Protein AF-A0A935M7B9-F1 (afdb_monomer_lite)

Organism: NCBI:txid2953743

Foldseek 3Di:
DAAPDDAQKKWKFAADPADDAQWFFWFAWFCVPPDPRIDTWGFHDDGQPRATWTDHNPDPDIDPDGGHNVRTLGTTDDIDDDRPPDDPPDFPWDDDPPGSMTITRDHPRDDPPDDDDDDPDGDDDPPDPDDDD

Structure (mmCIF, N/CA/C/O backbone):
data_AF-A0A935M7B9-F1
#
_entry.id   AF-A0A935M7B9-F1
#
loop_
_atom_site.group_PDB
_atom_site.id
_atom_site.type_symbol
_atom_site.label_atom_id
_atom_site.label_alt_id
_atom_site.label_comp_id
_atom_site.label_asym_id
_atom_site.label_entity_id
_atom_site.label_seq_id
_atom_site.pdbx_PDB_ins_code
_atom_site.Cartn_x
_atom_site.Cartn_y
_atom_site.Cartn_z
_atom_site.occupancy
_atom_site.B_iso_or_equiv
_atom_site.auth_seq_id
_atom_site.auth_comp_id
_atom_site.auth_asym_id
_atom_site.auth_atom_id
_atom_site.pdbx_PDB_model_num
ATOM 1 N N . MET A 1 1 ? 5.849 -11.738 0.328 1.00 78.56 1 MET A N 1
ATOM 2 C CA . MET A 1 1 ? 4.707 -12.257 -0.466 1.00 78.56 1 MET A CA 1
ATOM 3 C C . MET A 1 1 ? 5.243 -12.621 -1.848 1.00 78.56 1 MET A C 1
ATOM 5 O O . MET A 1 1 ? 6.441 -12.473 -2.050 1.00 78.56 1 MET A O 1
ATOM 9 N N . GLU A 1 2 ? 4.429 -13.137 -2.771 1.00 82.75 2 GLU A N 1
ATOM 10 C CA . GLU A 1 2 ? 4.875 -13.234 -4.170 1.00 82.75 2 GLU A CA 1
ATOM 11 C C . GLU A 1 2 ? 4.670 -11.867 -4.851 1.00 82.75 2 GLU A C 1
ATOM 13 O O . GLU A 1 2 ? 3.570 -11.314 -4.731 1.00 82.75 2 GLU A O 1
ATOM 18 N N . PRO A 1 3 ? 5.685 -11.278 -5.511 1.00 86.44 3 PRO A N 1
ATOM 19 C CA . PRO A 1 3 ? 5.55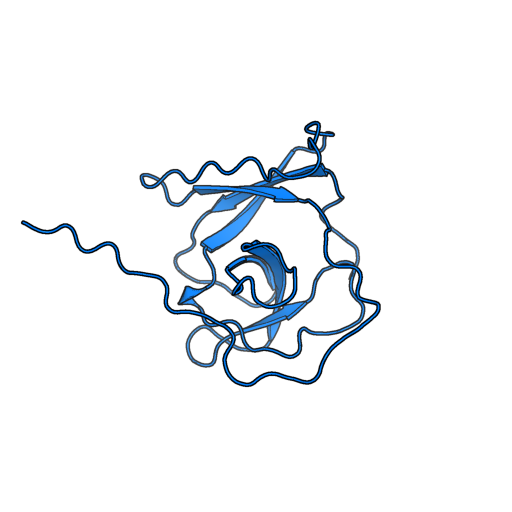3 -9.972 -6.155 1.00 86.44 3 PRO A CA 1
ATOM 20 C C . PRO A 1 3 ? 4.539 -9.967 -7.303 1.00 86.44 3 PRO A C 1
ATOM 22 O O . PRO A 1 3 ? 4.689 -10.693 -8.281 1.00 86.44 3 PRO A O 1
ATOM 25 N N . LEU A 1 4 ? 3.538 -9.081 -7.231 1.00 87.81 4 LEU A N 1
ATOM 26 C CA . LEU A 1 4 ? 2.661 -8.807 -8.379 1.00 87.81 4 LEU A CA 1
ATOM 27 C C . LEU A 1 4 ? 3.359 -7.958 -9.455 1.00 87.81 4 LEU A C 1
ATOM 29 O O . LEU A 1 4 ? 3.041 -8.066 -10.636 1.00 87.81 4 LEU A O 1
ATOM 33 N N . LEU A 1 5 ? 4.265 -7.077 -9.031 1.00 87.75 5 LEU A N 1
ATOM 34 C CA . LEU A 1 5 ? 4.912 -6.072 -9.870 1.00 87.75 5 LEU A CA 1
ATOM 35 C C . LEU A 1 5 ? 6.408 -6.339 -9.965 1.00 87.75 5 LEU A C 1
ATOM 37 O O . LEU A 1 5 ? 7.048 -6.695 -8.973 1.00 87.75 5 LEU A O 1
ATOM 41 N N . HIS A 1 6 ? 6.961 -6.087 -11.143 1.00 85.69 6 HIS A N 1
ATOM 42 C CA . HIS A 1 6 ? 8.379 -6.196 -11.432 1.00 85.69 6 HIS A CA 1
ATOM 43 C C . HIS A 1 6 ? 8.968 -4.828 -11.768 1.00 85.69 6 HIS A C 1
ATOM 45 O O . HIS A 1 6 ? 8.276 -3.878 -12.144 1.00 85.69 6 HIS A O 1
ATOM 51 N N . GLN A 1 7 ? 10.285 -4.709 -11.605 1.00 80.94 7 GLN A N 1
ATOM 52 C CA . GLN A 1 7 ? 10.991 -3.487 -11.965 1.00 80.94 7 GLN A CA 1
ATOM 53 C C . GLN A 1 7 ? 10.773 -3.153 -13.446 1.00 80.94 7 GLN A C 1
ATOM 55 O O . GLN A 1 7 ? 10.951 -4.003 -14.316 1.00 80.94 7 GLN A O 1
ATOM 60 N N . GLY A 1 8 ? 10.430 -1.893 -13.712 1.00 80.50 8 GLY A N 1
ATOM 61 C CA . GLY A 1 8 ? 10.122 -1.394 -15.050 1.00 80.50 8 GLY A CA 1
ATOM 62 C C . GLY A 1 8 ? 8.631 -1.372 -15.381 1.00 80.50 8 GLY A C 1
ATOM 63 O O . GLY A 1 8 ? 8.265 -0.695 -16.336 1.00 80.50 8 GLY A O 1
ATOM 64 N N . ASP A 1 9 ? 7.769 -2.014 -14.586 1.00 84.44 9 ASP A N 1
ATOM 65 C CA . ASP A 1 9 ? 6.324 -1.981 -14.816 1.00 84.44 9 ASP A CA 1
ATOM 66 C C . ASP A 1 9 ? 5.764 -0.555 -14.716 1.00 84.44 9 ASP A C 1
ATOM 68 O O . ASP A 1 9 ? 6.043 0.196 -13.771 1.00 84.44 9 ASP A O 1
ATOM 72 N N . LEU A 1 10 ? 4.905 -0.194 -15.672 1.00 86.94 10 LEU A N 1
ATOM 73 C CA . LEU A 1 10 ? 4.100 1.018 -15.588 1.00 86.94 10 LEU A CA 1
ATOM 74 C C . LEU A 1 10 ? 2.810 0.713 -14.834 1.00 86.94 10 LEU A C 1
ATOM 76 O O . LEU A 1 10 ? 1.969 -0.048 -15.310 1.00 86.94 10 LEU A O 1
ATOM 80 N N . VAL A 1 11 ? 2.624 1.352 -13.684 1.00 87.62 11 VAL A N 1
ATOM 81 C CA . VAL A 1 11 ? 1.470 1.135 -12.815 1.00 87.62 11 VAL A CA 1
ATOM 82 C C . VAL A 1 11 ? 0.503 2.301 -12.913 1.00 87.62 11 VAL A C 1
ATOM 84 O O . VAL A 1 11 ? 0.874 3.468 -12.764 1.00 87.62 11 VAL A O 1
ATOM 87 N N . ILE A 1 12 ? -0.770 1.970 -13.102 1.00 89.19 12 ILE A N 1
ATOM 88 C CA . ILE A 1 12 ? -1.880 2.904 -12.978 1.00 89.19 12 ILE A CA 1
ATOM 89 C C . ILE A 1 12 ? -2.609 2.588 -11.676 1.00 89.19 12 ILE A C 1
ATOM 91 O O . ILE A 1 12 ? -3.116 1.482 -11.474 1.00 89.19 12 ILE A O 1
ATOM 95 N N . ALA A 1 13 ? -2.682 3.584 -10.799 1.00 91.06 13 ALA A N 1
ATOM 96 C CA . ALA A 1 13 ? -3.459 3.546 -9.573 1.00 91.06 13 ALA A CA 1
ATOM 97 C C . ALA A 1 13 ? -4.616 4.545 -9.636 1.00 91.06 13 ALA A C 1
ATOM 99 O O . ALA A 1 13 ? -4.496 5.638 -10.198 1.00 91.06 13 ALA A O 1
ATOM 100 N N . ARG A 1 14 ? -5.745 4.181 -9.031 1.00 92.50 14 ARG A N 1
ATOM 101 C CA . ARG A 1 14 ? -6.947 5.011 -8.969 1.00 92.50 14 ARG A CA 1
ATOM 102 C C . ARG A 1 14 ? -7.302 5.324 -7.526 1.00 92.50 14 ARG A C 1
ATOM 104 O O . ARG A 1 14 ? -7.316 4.444 -6.666 1.00 92.50 14 ARG A O 1
ATOM 111 N N . ARG A 1 15 ? -7.631 6.584 -7.256 1.00 93.12 15 ARG A N 1
ATOM 112 C CA . ARG A 1 15 ? -8.139 7.007 -5.953 1.00 93.12 15 ARG A CA 1
ATOM 113 C C . ARG A 1 15 ? -9.454 6.291 -5.654 1.00 93.12 15 ARG A C 1
ATOM 115 O O . ARG A 1 15 ? -10.386 6.336 -6.456 1.00 93.12 15 ARG A O 1
ATOM 122 N N . ALA A 1 16 ? -9.521 5.652 -4.493 1.00 91.38 16 ALA A N 1
ATOM 123 C CA . ALA A 1 16 ? -10.719 4.981 -4.006 1.00 91.38 16 ALA A CA 1
ATOM 124 C C . ALA A 1 16 ? -11.368 5.786 -2.871 1.00 91.38 16 ALA A C 1
ATOM 126 O O . ALA A 1 16 ? -10.721 6.613 -2.226 1.00 91.38 16 ALA A O 1
ATOM 127 N N . ARG A 1 17 ? -12.664 5.546 -2.631 1.00 90.75 17 ARG A N 1
ATOM 128 C CA . ARG A 1 17 ? -13.396 6.138 -1.495 1.00 90.75 17 ARG A CA 1
ATOM 129 C C . ARG A 1 17 ? -12.959 5.538 -0.158 1.00 90.75 17 ARG A C 1
ATOM 131 O O . ARG A 1 17 ? -12.980 6.226 0.854 1.00 90.75 17 ARG A O 1
ATOM 138 N N . SER A 1 18 ? -12.555 4.274 -0.176 1.00 93.88 18 SER A N 1
ATOM 139 C CA . SER A 1 18 ? -12.047 3.526 0.968 1.00 93.88 18 SER A CA 1
ATOM 140 C C . SER A 1 18 ? -10.944 2.576 0.508 1.00 93.88 18 SER A C 1
ATOM 142 O O . SER A 1 18 ? -10.901 2.194 -0.663 1.00 93.88 18 SER A O 1
ATOM 144 N N . TYR A 1 19 ? -10.069 2.210 1.441 1.00 96.19 19 TYR A N 1
ATOM 145 C CA . TYR A 1 19 ? -9.050 1.176 1.271 1.00 96.19 19 TYR A CA 1
ATOM 146 C C . TYR A 1 19 ? -9.260 0.096 2.335 1.00 96.19 19 TYR A C 1
ATOM 148 O O . TYR A 1 19 ? -9.898 0.355 3.356 1.00 96.19 19 TYR A O 1
ATOM 156 N N . ALA A 1 20 ? -8.774 -1.108 2.068 1.00 97.31 20 ALA A N 1
ATOM 157 C CA . ALA A 1 20 ? -8.935 -2.275 2.920 1.00 97.31 20 ALA A CA 1
ATOM 158 C C . ALA A 1 20 ? -7.642 -3.095 2.974 1.00 97.31 20 ALA A C 1
ATOM 160 O O . ALA A 1 20 ? -6.759 -2.960 2.123 1.00 97.31 20 ALA A O 1
ATOM 161 N N . LEU A 1 21 ? -7.550 -3.976 3.970 1.00 97.88 21 LEU A N 1
ATOM 162 C CA . LEU A 1 21 ? -6.455 -4.937 4.070 1.00 97.88 21 LEU A CA 1
ATOM 163 C C . LEU A 1 21 ? -6.347 -5.769 2.788 1.00 97.88 21 LEU A C 1
ATOM 165 O O . LEU A 1 21 ? -7.351 -6.184 2.211 1.00 97.88 21 LEU A O 1
ATOM 169 N N . GLY A 1 22 ? -5.114 -5.993 2.347 1.00 96.62 22 GLY A N 1
ATOM 170 C CA . GLY A 1 22 ? -4.801 -6.677 1.099 1.00 96.62 22 GLY A CA 1
ATOM 171 C C . GLY A 1 22 ? -4.727 -5.762 -0.123 1.00 96.62 22 GLY A C 1
ATOM 172 O O . GLY A 1 22 ? -4.178 -6.193 -1.136 1.00 96.62 22 GLY A O 1
ATOM 173 N N . ASP A 1 23 ? -5.186 -4.509 -0.053 1.00 97.25 23 ASP A N 1
ATOM 174 C CA . ASP A 1 23 ? -5.029 -3.564 -1.159 1.00 97.25 23 ASP A CA 1
ATOM 175 C C . ASP A 1 23 ? -3.553 -3.261 -1.429 1.00 97.25 23 ASP A C 1
ATOM 177 O O . ASP A 1 23 ? -2.802 -2.909 -0.518 1.00 97.25 23 ASP A O 1
ATOM 181 N N . LEU A 1 24 ? -3.155 -3.322 -2.701 1.00 95.94 24 LEU A N 1
ATOM 182 C CA . LEU A 1 24 ? -1.876 -2.791 -3.164 1.00 95.94 24 LEU A CA 1
ATOM 183 C C . LEU A 1 24 ? -2.055 -1.300 -3.470 1.00 95.94 24 LEU A C 1
ATOM 185 O O . LEU A 1 24 ? -2.888 -0.934 -4.302 1.00 95.94 24 LEU A O 1
ATOM 189 N N . VAL A 1 25 ? -1.321 -0.429 -2.783 1.00 94.94 25 VAL A N 1
ATOM 190 C CA . VAL A 1 25 ? -1.551 1.021 -2.825 1.00 94.94 25 VAL A CA 1
ATOM 191 C C . VAL A 1 25 ? -0.284 1.797 -3.141 1.00 94.94 25 VAL A C 1
ATOM 193 O O . VAL A 1 25 ? 0.814 1.401 -2.762 1.00 94.94 25 VAL A O 1
ATOM 196 N N . VAL A 1 26 ? -0.452 2.941 -3.801 1.00 92.19 26 VAL A N 1
ATOM 197 C CA . VAL A 1 26 ? 0.605 3.942 -3.955 1.00 92.19 26 VAL A CA 1
ATOM 198 C C . VAL A 1 26 ? 0.529 4.887 -2.758 1.00 92.19 26 VAL A C 1
ATOM 200 O O . VAL A 1 26 ? -0.508 5.518 -2.523 1.00 92.19 26 VAL A O 1
ATOM 203 N N . THR A 1 27 ? 1.616 5.003 -2.003 1.00 87.94 27 THR A N 1
ATOM 204 C CA . THR A 1 27 ? 1.709 5.900 -0.844 1.00 87.94 27 THR A CA 1
ATOM 205 C C . THR A 1 27 ? 2.774 6.954 -1.080 1.00 87.94 27 THR A C 1
ATOM 207 O O . THR A 1 27 ? 3.772 6.693 -1.748 1.00 87.94 27 THR A O 1
ATOM 210 N N . ARG A 1 28 ? 2.559 8.161 -0.550 1.00 84.06 28 ARG A N 1
ATOM 211 C CA . ARG A 1 28 ? 3.549 9.235 -0.570 1.00 84.06 28 ARG A CA 1
ATOM 212 C C . ARG A 1 28 ? 4.356 9.224 0.727 1.00 84.06 28 ARG A C 1
ATOM 214 O O . ARG A 1 28 ? 3.789 9.423 1.798 1.00 84.06 28 ARG A O 1
ATOM 221 N N . VAL A 1 29 ? 5.669 9.055 0.631 1.00 71.00 29 VAL A N 1
ATOM 222 C CA . VAL A 1 29 ? 6.597 9.060 1.777 1.00 71.00 29 VAL A CA 1
ATOM 223 C C . VAL A 1 29 ? 7.534 10.265 1.691 1.00 71.00 29 VAL A C 1
ATOM 225 O O . VAL A 1 29 ? 7.886 10.710 0.594 1.00 71.00 29 VAL A O 1
ATOM 228 N N . ALA A 1 30 ? 7.885 10.874 2.832 1.00 60.94 30 ALA A N 1
ATOM 229 C CA . ALA A 1 30 ? 8.798 12.013 2.808 1.00 60.94 30 ALA A CA 1
ATOM 230 C C . ALA A 1 30 ? 10.188 11.545 2.365 1.00 60.94 30 ALA A C 1
ATOM 232 O O . ALA A 1 30 ? 10.731 10.587 2.903 1.00 60.94 30 ALA A O 1
ATOM 233 N N . ALA A 1 31 ? 10.770 12.261 1.402 1.00 52.53 31 ALA A N 1
ATOM 234 C CA . ALA A 1 31 ? 12.011 11.904 0.707 1.00 52.53 31 ALA A CA 1
ATOM 235 C C . ALA A 1 31 ? 13.277 11.907 1.591 1.00 52.53 31 ALA A C 1
ATOM 237 O O . ALA A 1 31 ? 14.388 11.696 1.100 1.00 52.53 31 ALA A O 1
ATOM 238 N N . SER A 1 32 ? 13.144 12.168 2.893 1.00 47.75 32 SER A N 1
ATOM 239 C CA . SER A 1 32 ? 14.230 11.974 3.842 1.00 47.75 32 SER A CA 1
ATOM 240 C C . SER A 1 32 ? 14.589 10.490 3.839 1.00 47.75 32 SER A C 1
ATOM 242 O O . SER A 1 32 ? 13.767 9.688 4.266 1.00 47.75 32 SER A O 1
ATOM 244 N N . LYS A 1 33 ? 15.806 10.156 3.391 1.00 46.28 33 LYS A N 1
ATOM 245 C CA . LYS A 1 33 ? 16.405 8.806 3.298 1.00 46.28 33 LYS A CA 1
ATOM 246 C C . LYS A 1 33 ? 16.338 8.085 1.942 1.00 46.28 33 LYS A C 1
ATOM 248 O O . LYS A 1 33 ? 16.336 6.866 1.916 1.00 46.28 33 LYS A O 1
ATOM 253 N N . GLY A 1 34 ? 16.335 8.789 0.808 1.00 48.59 34 GLY A N 1
ATOM 254 C CA . GLY A 1 34 ? 16.557 8.146 -0.504 1.00 48.59 34 GLY A CA 1
ATOM 255 C C . GLY A 1 34 ? 15.397 7.279 -1.012 1.00 48.59 34 GLY A C 1
ATOM 256 O O . GLY A 1 34 ? 15.484 6.711 -2.096 1.00 48.59 34 GLY A O 1
ATOM 257 N N . VAL A 1 35 ? 14.286 7.221 -0.271 1.00 53.03 35 VAL A N 1
ATOM 258 C CA . VAL A 1 35 ? 13.021 6.675 -0.759 1.00 53.03 35 VAL A CA 1
ATOM 259 C C . VAL A 1 35 ? 12.430 7.661 -1.768 1.00 53.03 35 VAL A C 1
ATOM 261 O O . VAL A 1 35 ? 12.381 8.872 -1.522 1.00 53.03 35 VAL A O 1
ATOM 264 N N . HIS A 1 36 ? 11.953 7.156 -2.905 1.00 56.97 36 HIS A N 1
ATOM 265 C CA . HIS A 1 36 ? 11.173 7.966 -3.836 1.00 56.97 36 HIS A CA 1
ATOM 266 C C . HIS A 1 36 ? 9.965 8.558 -3.130 1.00 56.97 36 HIS A C 1
ATOM 268 O O . HIS A 1 36 ? 9.399 7.957 -2.225 1.00 56.97 36 HIS A O 1
ATOM 274 N N . SER A 1 37 ? 9.513 9.717 -3.606 1.00 68.62 37 SER A N 1
ATOM 275 C CA . SER A 1 37 ? 8.301 10.345 -3.072 1.00 68.62 37 SER A CA 1
ATOM 276 C C . SER A 1 37 ? 7.074 9.427 -3.077 1.00 68.62 37 SER A C 1
ATOM 278 O O . SER A 1 37 ? 6.145 9.725 -2.339 1.00 68.62 37 SER A O 1
ATOM 280 N N . HIS A 1 38 ? 7.062 8.350 -3.878 1.00 79.00 38 HIS A N 1
ATOM 281 C CA . HIS A 1 38 ? 6.001 7.351 -3.890 1.00 79.00 38 HIS A CA 1
ATOM 282 C C . HIS A 1 38 ? 6.550 5.922 -3.853 1.00 79.00 38 HIS A C 1
ATOM 284 O O . HIS A 1 38 ? 7.538 5.624 -4.525 1.00 79.00 38 HIS A O 1
ATOM 290 N N . VAL A 1 39 ? 5.871 5.049 -3.110 1.00 85.62 39 VAL A N 1
ATOM 291 C CA . VAL A 1 39 ? 6.145 3.606 -3.020 1.00 85.62 39 VAL A CA 1
ATOM 292 C C . VAL A 1 39 ? 4.852 2.813 -3.214 1.00 85.62 39 VAL A C 1
ATOM 294 O O . VAL A 1 39 ? 3.768 3.333 -2.946 1.00 85.62 39 VAL A O 1
ATOM 297 N N . ILE A 1 40 ? 4.953 1.574 -3.709 1.00 89.88 40 ILE A N 1
ATOM 298 C CA . ILE A 1 40 ? 3.802 0.686 -3.934 1.00 89.88 40 ILE A CA 1
ATOM 299 C C . ILE A 1 40 ? 3.888 -0.500 -2.987 1.00 89.88 40 ILE A C 1
ATOM 301 O O . ILE A 1 40 ? 4.631 -1.430 -3.278 1.00 89.88 40 ILE A O 1
ATOM 305 N N . HIS A 1 41 ? 3.120 -0.489 -1.902 1.00 93.12 41 HIS A N 1
ATOM 306 C CA . HIS A 1 41 ? 3.109 -1.557 -0.899 1.00 93.12 41 HIS A CA 1
ATOM 307 C C . HIS A 1 41 ? 1.679 -2.017 -0.605 1.00 93.12 41 HIS A C 1
ATOM 309 O O . HIS A 1 41 ? 0.703 -1.319 -0.895 1.00 93.12 41 HIS A O 1
ATOM 315 N N . ARG A 1 42 ? 1.553 -3.210 -0.025 1.00 96.19 42 ARG A N 1
ATOM 316 C CA . ARG A 1 42 ? 0.276 -3.792 0.380 1.00 96.19 42 ARG A CA 1
ATOM 317 C C . ARG A 1 42 ? -0.100 -3.364 1.790 1.00 96.19 42 ARG A C 1
ATOM 319 O O . ARG A 1 42 ? 0.757 -3.356 2.670 1.00 96.19 42 ARG A O 1
ATOM 326 N N . LEU A 1 43 ? -1.374 -3.043 2.011 1.00 96.75 43 LEU A N 1
ATOM 327 C CA . LEU A 1 43 ? -1.927 -2.806 3.347 1.00 96.75 43 LEU A CA 1
ATOM 328 C C . LEU A 1 43 ? -2.059 -4.143 4.089 1.00 96.75 43 LEU A C 1
ATOM 330 O O . LEU A 1 43 ? -2.808 -5.013 3.647 1.00 96.75 43 LEU A O 1
ATOM 334 N N . VAL A 1 44 ? -1.347 -4.319 5.203 1.00 97.38 44 VAL A N 1
ATOM 335 C CA . VAL A 1 44 ? -1.305 -5.601 5.943 1.00 97.38 44 VAL A CA 1
ATOM 336 C C . VAL A 1 44 ? -1.935 -5.535 7.333 1.00 97.38 44 VAL A C 1
ATOM 338 O O . VAL A 1 44 ? -2.384 -6.557 7.841 1.00 97.38 44 VAL A O 1
ATOM 341 N N . SER A 1 45 ? -2.036 -4.347 7.936 1.00 97.38 45 SER A N 1
ATOM 342 C CA . SER A 1 45 ? -2.807 -4.127 9.168 1.00 97.38 45 SER A CA 1
ATOM 343 C C . SER A 1 45 ? -3.189 -2.652 9.338 1.00 97.38 45 SER A C 1
ATOM 345 O O . SER A 1 45 ? -2.691 -1.791 8.608 1.00 97.38 45 SER A O 1
ATOM 347 N N . GLY A 1 46 ? -4.024 -2.354 10.337 1.00 96.31 46 GLY A N 1
ATOM 348 C CA . GLY A 1 46 ? -4.496 -0.998 10.638 1.00 96.31 46 GLY A CA 1
ATOM 349 C C . GLY A 1 46 ? -5.771 -0.627 9.883 1.00 96.31 46 GLY A C 1
ATOM 350 O O . GLY A 1 46 ? -6.458 -1.505 9.355 1.00 96.31 46 GLY A O 1
ATOM 351 N N . ASP A 1 47 ? -6.087 0.666 9.859 1.00 97.00 47 ASP A N 1
ATOM 352 C CA . ASP A 1 47 ? -7.309 1.200 9.258 1.00 97.00 47 ASP A CA 1
ATOM 353 C C . ASP A 1 47 ? -7.164 2.683 8.852 1.00 97.00 47 ASP A C 1
ATOM 355 O O . ASP A 1 47 ? -6.101 3.297 8.965 1.00 97.00 47 ASP A O 1
ATOM 359 N N . ALA A 1 48 ? -8.241 3.274 8.327 1.00 94.75 48 ALA A N 1
ATOM 360 C CA . ALA A 1 48 ? -8.231 4.651 7.839 1.00 94.75 48 ALA A CA 1
ATOM 361 C C . ALA A 1 48 ? -8.105 5.714 8.950 1.00 94.75 48 ALA A C 1
ATOM 363 O O . ALA A 1 48 ? -7.714 6.843 8.650 1.00 94.75 48 ALA A O 1
ATOM 364 N N . GLU A 1 49 ? -8.449 5.375 10.192 1.00 95.56 49 GLU A N 1
ATOM 365 C CA . GLU A 1 49 ? -8.450 6.275 11.346 1.00 95.56 49 GLU A CA 1
ATOM 366 C C . GLU A 1 49 ? -7.116 6.209 12.100 1.00 95.56 49 GLU A C 1
ATOM 368 O O . GLU A 1 49 ? -6.473 7.237 12.317 1.00 95.56 49 GLU A O 1
ATOM 373 N N . SER A 1 50 ? -6.658 4.999 12.428 1.00 93.38 50 SER A N 1
ATOM 374 C CA . SER A 1 50 ? -5.394 4.734 13.125 1.00 93.38 50 SER A CA 1
ATOM 375 C C . SER A 1 50 ? -4.170 4.758 12.199 1.00 93.38 50 SER A C 1
ATOM 377 O O . SER A 1 50 ? -3.033 4.918 12.654 1.00 93.38 50 SER A O 1
ATOM 379 N N . GLY A 1 51 ? -4.403 4.658 10.890 1.00 93.25 51 GLY A N 1
ATOM 380 C CA . GLY A 1 51 ? -3.376 4.530 9.870 1.00 93.25 51 GLY A CA 1
ATOM 381 C C . GLY A 1 51 ? -3.022 3.072 9.582 1.00 93.25 51 GLY A C 1
ATOM 382 O O . GLY A 1 51 ? -3.400 2.138 10.287 1.00 93.25 51 GLY A O 1
ATOM 383 N N . TRP A 1 52 ? -2.265 2.878 8.511 1.00 95.25 52 TRP A N 1
ATOM 384 C CA . TRP A 1 52 ? -1.985 1.569 7.947 1.00 95.25 52 TRP A CA 1
ATOM 385 C C . TRP A 1 52 ? -0.546 1.133 8.189 1.00 95.25 52 TRP A C 1
ATOM 387 O O . TRP A 1 52 ? 0.388 1.939 8.153 1.00 95.25 52 TRP A O 1
ATOM 397 N N . LYS A 1 53 ? -0.352 -0.172 8.357 1.00 94.81 53 LYS A N 1
ATOM 398 C CA . LYS A 1 53 ? 0.943 -0.821 8.160 1.00 94.81 53 LYS A CA 1
ATOM 399 C C . LYS A 1 53 ? 1.018 -1.375 6.752 1.00 94.81 53 LYS A C 1
ATOM 401 O O . LYS A 1 53 ? 0.054 -1.957 6.249 1.00 94.81 53 LYS A O 1
ATOM 406 N N . THR A 1 54 ? 2.178 -1.191 6.140 1.00 93.62 54 THR A N 1
ATOM 407 C CA . THR A 1 54 ? 2.433 -1.563 4.755 1.00 93.62 54 THR A CA 1
ATOM 408 C C . THR A 1 54 ? 3.592 -2.538 4.644 1.00 93.62 54 THR A C 1
ATOM 410 O O . THR A 1 54 ? 4.461 -2.579 5.509 1.00 93.62 54 THR A O 1
ATOM 413 N N . GLN A 1 55 ? 3.585 -3.349 3.593 1.00 92.19 55 GLN A N 1
ATOM 414 C CA . GLN A 1 55 ? 4.675 -4.262 3.263 1.00 92.19 55 GLN A CA 1
ATOM 415 C C . GLN A 1 55 ? 4.807 -4.367 1.743 1.00 92.19 55 GLN A C 1
ATOM 417 O O . GLN A 1 55 ? 3.806 -4.557 1.045 1.00 92.19 55 GLN A O 1
ATOM 422 N N . GLY A 1 56 ? 6.028 -4.245 1.222 1.00 90.88 56 GLY A N 1
ATOM 423 C CA . GLY A 1 56 ? 6.312 -4.545 -0.178 1.00 90.88 56 GLY A CA 1
ATOM 424 C C . GLY A 1 56 ? 6.105 -6.030 -0.461 1.00 90.88 56 GLY A C 1
ATOM 425 O O . GLY A 1 56 ? 6.492 -6.877 0.343 1.00 90.88 56 GLY A O 1
ATOM 426 N N . ASP A 1 57 ? 5.503 -6.378 -1.602 1.00 90.88 57 ASP A N 1
ATOM 427 C CA . ASP A 1 57 ? 5.241 -7.791 -1.904 1.00 90.88 57 ASP A CA 1
ATOM 428 C C . ASP A 1 57 ? 6.542 -8.608 -1.975 1.00 90.88 57 ASP A C 1
ATOM 430 O O . ASP A 1 57 ? 6.555 -9.746 -1.514 1.00 90.88 57 ASP A O 1
ATOM 434 N N . SER A 1 58 ? 7.644 -8.008 -2.441 1.00 87.44 58 SER A N 1
ATOM 435 C CA . SER A 1 58 ? 8.984 -8.616 -2.480 1.00 87.44 58 SER A CA 1
ATOM 436 C C . SER A 1 58 ? 9.704 -8.695 -1.137 1.00 87.44 58 SER A C 1
ATOM 438 O O . SER A 1 58 ? 10.784 -9.280 -1.066 1.00 87.44 58 SER A O 1
ATOM 440 N N . ASP A 1 59 ? 9.165 -8.065 -0.098 1.00 87.00 59 ASP A N 1
ATOM 441 C CA . ASP A 1 59 ? 9.864 -7.899 1.168 1.00 87.00 59 ASP A CA 1
ATOM 442 C C . ASP A 1 59 ? 9.362 -8.925 2.190 1.00 8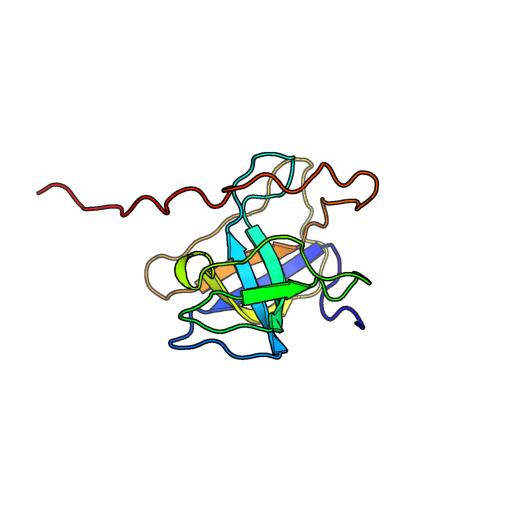7.00 59 ASP A C 1
ATOM 444 O O . ASP A 1 59 ? 8.196 -9.341 2.188 1.00 87.00 59 ASP A O 1
ATOM 448 N N . SER A 1 60 ? 10.256 -9.353 3.084 1.00 88.38 60 SER A N 1
ATOM 449 C CA . SER A 1 60 ? 9.951 -10.319 4.148 1.00 88.38 60 SER A CA 1
ATOM 450 C C . SER A 1 60 ? 9.600 -9.658 5.485 1.00 88.38 60 SER A C 1
ATOM 452 O O . SER A 1 60 ? 9.419 -10.358 6.478 1.00 88.38 60 SER A O 1
ATOM 454 N N . TRP A 1 61 ? 9.526 -8.327 5.534 1.00 86.81 61 TRP A N 1
ATOM 455 C CA . TRP A 1 61 ? 9.253 -7.549 6.743 1.00 86.81 61 TRP A CA 1
ATOM 456 C C . TRP A 1 61 ? 8.174 -6.492 6.497 1.00 86.81 61 TRP A C 1
ATOM 458 O O . TRP A 1 61 ? 7.954 -6.060 5.370 1.00 86.81 61 TRP A O 1
ATOM 468 N N . ILE A 1 62 ? 7.519 -6.066 7.578 1.00 90.38 62 ILE A N 1
ATOM 469 C CA . ILE A 1 62 ? 6.547 -4.967 7.578 1.00 90.38 62 ILE A CA 1
ATOM 470 C C . ILE A 1 62 ? 7.293 -3.641 7.740 1.00 90.38 62 ILE A C 1
ATOM 472 O O . ILE A 1 62 ? 8.260 -3.557 8.502 1.00 90.38 62 ILE A O 1
ATOM 476 N N . ASP A 1 63 ? 6.826 -2.593 7.065 1.00 85.69 63 ASP A N 1
ATOM 477 C CA . ASP A 1 63 ? 7.379 -1.253 7.213 1.00 85.69 63 ASP A CA 1
ATOM 478 C C . ASP A 1 63 ? 7.290 -0.771 8.675 1.00 85.69 63 ASP A C 1
ATOM 480 O O . ASP A 1 63 ? 6.243 -0.886 9.329 1.00 85.69 63 ASP A O 1
ATOM 484 N N . PRO A 1 64 ? 8.362 -0.169 9.218 1.00 84.75 64 PRO A N 1
ATOM 485 C CA . PRO A 1 64 ? 8.386 0.222 10.624 1.00 84.75 64 PRO A CA 1
ATOM 486 C C . PRO A 1 64 ? 7.476 1.425 10.929 1.00 84.75 64 PRO A C 1
ATOM 488 O O . PRO A 1 64 ? 7.035 1.598 12.068 1.00 84.75 64 PRO A O 1
ATOM 491 N N . TRP A 1 65 ? 7.140 2.250 9.935 1.00 83.56 65 TRP A N 1
ATOM 492 C CA . TRP A 1 65 ? 6.282 3.431 10.099 1.00 83.56 65 TRP A CA 1
ATOM 493 C C . TRP A 1 65 ? 4.784 3.108 9.971 1.00 83.56 65 TRP A C 1
ATOM 495 O O . TRP A 1 65 ? 4.386 1.978 9.700 1.00 83.56 65 TRP A O 1
ATOM 505 N N . VAL A 1 66 ? 3.930 4.090 10.261 1.00 90.06 66 VAL A N 1
ATOM 506 C CA . VAL A 1 66 ? 2.474 4.026 10.043 1.00 90.06 66 VAL A CA 1
ATOM 507 C C . VAL A 1 66 ? 2.133 4.995 8.921 1.00 90.06 66 VAL A C 1
ATOM 509 O O . VAL A 1 66 ? 2.568 6.144 8.960 1.00 90.06 66 VAL A O 1
ATOM 512 N N . VAL A 1 67 ? 1.375 4.541 7.926 1.00 90.06 67 VAL A N 1
ATOM 513 C CA . VAL A 1 67 ? 0.955 5.331 6.767 1.00 90.06 67 VAL A CA 1
ATOM 514 C C . VAL A 1 67 ? -0.458 5.875 7.006 1.00 90.06 67 VAL A C 1
ATOM 516 O O . VAL A 1 67 ? -1.407 5.095 7.047 1.00 90.06 67 VAL A O 1
ATOM 519 N N . PRO A 1 68 ? -0.660 7.195 7.133 1.00 92.12 68 PRO A N 1
ATOM 520 C CA . PRO A 1 68 ? -1.990 7.758 7.275 1.00 92.12 68 PRO A CA 1
ATOM 521 C C . PRO A 1 68 ? -2.758 7.605 5.965 1.00 92.12 68 PRO A C 1
ATOM 523 O O . PRO A 1 68 ? -2.188 7.690 4.875 1.00 92.12 68 PRO A O 1
ATOM 526 N N . GLN A 1 69 ? -4.079 7.479 6.065 1.00 92.31 69 GLN A N 1
ATOM 527 C CA . GLN A 1 69 ? -4.990 7.418 4.918 1.00 92.31 69 GLN A CA 1
ATOM 528 C C . GLN A 1 69 ? -4.734 8.539 3.891 1.00 92.31 69 GLN A C 1
ATOM 530 O O . GLN A 1 69 ? -4.843 8.336 2.683 1.00 92.31 69 GLN A O 1
ATOM 535 N N . THR A 1 70 ? -4.366 9.733 4.364 1.00 90.56 70 THR A N 1
ATOM 536 C CA . THR A 1 70 ? -4.098 10.915 3.532 1.00 90.56 70 THR A CA 1
ATOM 537 C C . THR A 1 70 ? -2.829 10.805 2.687 1.00 90.56 70 THR A C 1
ATOM 539 O O . THR A 1 70 ? -2.722 11.501 1.678 1.00 90.56 70 THR A O 1
ATOM 542 N N . ALA A 1 71 ? -1.895 9.923 3.051 1.00 89.94 71 ALA A N 1
ATOM 543 C CA . ALA A 1 71 ? -0.702 9.638 2.263 1.00 89.94 71 ALA A CA 1
ATOM 544 C C . ALA A 1 71 ? -0.973 8.651 1.114 1.00 89.94 71 ALA A C 1
ATOM 546 O O . ALA A 1 71 ? -0.145 8.541 0.211 1.00 89.94 71 ALA A O 1
ATOM 547 N N . ILE A 1 72 ? -2.118 7.958 1.108 1.00 91.69 72 ILE A N 1
ATOM 548 C CA . ILE A 1 72 ? -2.496 7.044 0.026 1.00 91.69 72 ILE A CA 1
ATOM 549 C C . ILE A 1 72 ? -3.034 7.852 -1.161 1.00 91.69 72 ILE A C 1
ATOM 551 O O . ILE A 1 72 ? -4.070 8.530 -1.082 1.00 91.69 72 ILE A O 1
ATOM 555 N N . THR A 1 73 ? -2.332 7.777 -2.291 1.00 91.12 73 THR A N 1
ATOM 556 C CA . THR A 1 73 ? -2.698 8.506 -3.512 1.00 91.12 73 THR A CA 1
ATOM 557 C C . THR A 1 73 ? -3.660 7.706 -4.389 1.00 91.12 73 THR A C 1
ATOM 559 O O . THR A 1 73 ? -4.567 8.303 -4.974 1.00 91.12 73 THR A O 1
ATOM 562 N N . GLY A 1 74 ? -3.569 6.371 -4.379 1.00 93.12 74 GLY A N 1
ATOM 563 C CA . GLY A 1 74 ? -4.523 5.484 -5.046 1.00 93.12 74 GLY A CA 1
ATOM 564 C C . GLY A 1 74 ? -4.293 3.996 -4.776 1.00 93.12 74 GLY A C 1
ATOM 565 O O . GLY A 1 74 ? -3.233 3.596 -4.297 1.00 93.12 74 GLY A O 1
ATOM 566 N N . ARG A 1 75 ? -5.292 3.178 -5.120 1.00 95.44 75 ARG A N 1
ATOM 567 C CA . ARG A 1 75 ? -5.206 1.712 -5.170 1.00 95.44 75 ARG A CA 1
ATOM 568 C C . ARG A 1 75 ? -4.730 1.292 -6.554 1.00 95.44 75 ARG A C 1
ATOM 570 O O . ARG A 1 75 ? -5.188 1.858 -7.546 1.00 95.44 75 ARG A O 1
ATOM 577 N N . TYR A 1 76 ? -3.848 0.303 -6.613 1.00 94.88 76 TYR A N 1
ATOM 578 C CA . TYR A 1 76 ? -3.480 -0.391 -7.840 1.00 94.88 76 TYR A CA 1
ATOM 579 C C . TYR A 1 76 ? -4.726 -0.746 -8.661 1.00 94.88 76 TYR A C 1
ATOM 581 O O . TYR A 1 76 ? -5.711 -1.253 -8.119 1.00 94.88 76 TYR A O 1
ATOM 589 N N . TRP A 1 77 ? -4.678 -0.467 -9.962 1.00 93.69 77 TRP A N 1
ATOM 590 C CA . TRP A 1 77 ? -5.740 -0.835 -10.891 1.00 93.69 77 TRP A CA 1
ATOM 591 C C . TRP A 1 77 ? -5.230 -1.764 -11.989 1.00 93.69 77 TRP A C 1
ATOM 593 O O . TRP A 1 77 ? -5.815 -2.821 -12.205 1.00 93.69 77 TRP A O 1
ATOM 603 N N . ILE A 1 78 ? -4.144 -1.383 -12.661 1.00 90.88 78 ILE A N 1
ATOM 604 C CA . ILE A 1 78 ? -3.524 -2.186 -13.716 1.00 90.88 78 ILE A CA 1
ATOM 605 C C . ILE A 1 78 ? -2.027 -1.880 -13.805 1.00 90.88 78 ILE A C 1
ATOM 607 O O . ILE A 1 78 ? -1.594 -0.763 -13.503 1.00 90.88 78 ILE A O 1
ATOM 611 N N . ALA A 1 79 ? -1.250 -2.871 -14.236 1.00 90.06 79 ALA A N 1
ATOM 612 C CA . ALA A 1 79 ? 0.126 -2.694 -14.676 1.00 90.06 79 ALA A CA 1
ATOM 613 C C . ALA A 1 79 ? 0.246 -3.045 -16.158 1.00 90.06 79 ALA A C 1
ATOM 615 O O . ALA A 1 79 ? -0.400 -3.975 -16.640 1.00 90.06 79 ALA A O 1
ATOM 616 N N . VAL A 1 80 ? 1.090 -2.302 -16.862 1.00 86.44 80 VAL A N 1
ATOM 617 C CA . VAL A 1 80 ? 1.569 -2.673 -18.189 1.00 86.44 80 VAL A CA 1
ATOM 618 C C . VAL A 1 80 ? 3.006 -3.134 -18.022 1.00 86.44 80 VAL A C 1
ATOM 620 O O . VAL A 1 80 ? 3.873 -2.339 -17.651 1.00 86.44 80 VAL A O 1
ATOM 623 N N . SER A 1 81 ? 3.236 -4.419 -18.282 1.00 81.69 81 SER A N 1
ATOM 624 C CA . SER A 1 81 ? 4.577 -4.987 -18.298 1.00 81.69 81 SER A CA 1
ATOM 625 C C . SER A 1 81 ? 5.325 -4.507 -19.530 1.00 81.69 81 SER A C 1
ATOM 627 O O . SER A 1 81 ? 4.823 -4.570 -20.653 1.00 81.69 81 SER A O 1
ATOM 629 N N . GLY A 1 82 ? 6.537 -4.025 -19.317 1.00 68.19 82 GLY A N 1
ATOM 630 C CA . GLY A 1 82 ? 7.385 -3.530 -20.386 1.00 68.19 82 GLY A CA 1
ATOM 631 C C . GLY A 1 82 ? 8.391 -2.544 -19.837 1.00 68.19 82 GLY A C 1
ATOM 632 O O . GLY A 1 82 ? 8.059 -1.698 -19.017 1.00 68.19 82 GLY A O 1
ATOM 633 N N . SER A 1 83 ? 9.633 -2.655 -20.291 1.00 54.56 83 SER A N 1
ATOM 634 C CA . SER A 1 83 ? 10.710 -1.751 -19.920 1.00 54.56 83 SER A CA 1
ATOM 635 C C . SER A 1 83 ? 10.419 -0.367 -20.497 1.00 54.56 83 SER A C 1
ATOM 637 O O . SER A 1 83 ? 10.843 -0.059 -21.609 1.00 54.56 83 SER A O 1
ATOM 639 N N . VAL A 1 84 ? 9.696 0.490 -19.773 1.00 53.06 84 VAL A N 1
ATOM 640 C CA . VAL A 1 84 ? 9.808 1.925 -20.048 1.00 53.06 84 VAL A CA 1
ATOM 641 C C . VAL A 1 84 ? 11.280 2.251 -19.793 1.00 53.06 84 VAL A C 1
ATOM 643 O O . VAL A 1 84 ? 11.738 2.002 -18.675 1.00 53.06 84 VAL A O 1
ATOM 646 N N . PRO A 1 85 ? 12.058 2.730 -20.783 1.00 49.66 85 PRO A N 1
ATOM 647 C CA . PRO A 1 85 ? 13.464 3.030 -20.567 1.00 49.66 85 PRO A CA 1
ATOM 648 C C . PRO A 1 85 ? 13.563 4.077 -19.460 1.00 49.66 85 PRO A C 1
ATOM 650 O O . PRO A 1 85 ? 13.242 5.249 -19.656 1.00 49.66 85 PRO A O 1
ATOM 653 N N . SER A 1 86 ? 13.946 3.652 -18.260 1.00 47.72 86 SER A N 1
ATOM 654 C CA . SER A 1 86 ? 14.218 4.574 -17.177 1.00 47.72 86 SER A CA 1
ATOM 655 C C . SER A 1 86 ? 15.597 5.155 -17.439 1.00 47.72 86 SER A C 1
ATOM 657 O O . SER A 1 86 ? 16.609 4.503 -17.176 1.00 47.72 86 SER A O 1
ATOM 659 N N . SER A 1 87 ? 15.660 6.379 -17.956 1.00 44.59 87 SER A N 1
ATOM 660 C CA . SER A 1 87 ? 16.876 7.176 -17.828 1.00 44.59 87 SER A CA 1
ATOM 661 C C . SER A 1 87 ? 17.236 7.238 -16.337 1.00 44.59 87 SER A C 1
ATOM 663 O O . SER A 1 87 ? 16.331 7.452 -15.516 1.00 44.59 87 SER A O 1
ATOM 665 N N . PRO A 1 88 ? 18.506 7.050 -15.942 1.00 41.62 88 PRO A N 1
ATOM 666 C CA . PRO A 1 88 ? 18.897 7.239 -14.554 1.00 41.62 88 PRO A CA 1
ATOM 667 C C . PRO A 1 88 ? 18.477 8.648 -14.109 1.00 41.62 88 PRO A C 1
ATOM 669 O O . PRO A 1 88 ? 18.936 9.645 -14.658 1.00 41.62 88 PRO A O 1
ATOM 672 N N . GLY A 1 89 ? 17.549 8.721 -13.148 1.00 44.88 89 GLY A N 1
ATOM 673 C CA . GLY A 1 89 ? 17.160 9.972 -12.492 1.00 44.88 89 GLY A CA 1
ATOM 674 C C . GLY A 1 89 ? 15.776 10.557 -12.800 1.00 44.88 89 GLY A C 1
ATOM 675 O O . GLY A 1 89 ? 15.528 11.689 -12.392 1.00 44.88 89 GLY A O 1
ATOM 676 N N . SER A 1 90 ? 14.839 9.869 -13.465 1.00 37.66 90 SER A N 1
ATOM 677 C CA . SER A 1 90 ? 13.485 10.435 -13.656 1.00 37.66 90 SER A CA 1
ATOM 678 C C . SER A 1 90 ? 12.361 9.394 -13.580 1.00 37.66 90 SER A C 1
ATOM 680 O O . SER A 1 90 ? 12.158 8.658 -14.544 1.00 37.66 90 SER A O 1
ATOM 682 N N . PRO A 1 91 ? 11.568 9.325 -12.488 1.00 48.53 91 PRO A N 1
ATOM 683 C CA . PRO A 1 91 ? 10.256 8.699 -12.575 1.00 48.53 91 PRO A CA 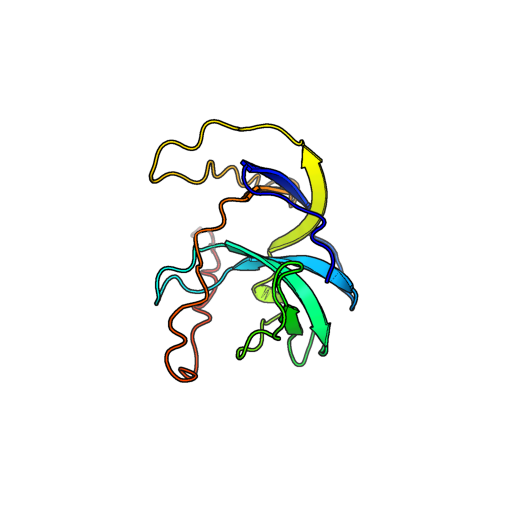1
ATOM 684 C C . PRO A 1 91 ? 9.388 9.568 -13.493 1.00 48.53 91 PRO A C 1
ATOM 686 O O . PRO A 1 91 ? 9.161 10.745 -13.204 1.00 48.53 91 PRO A O 1
ATOM 689 N N . VAL A 1 92 ? 8.915 9.006 -14.608 1.00 49.41 92 VAL A N 1
ATOM 690 C CA . VAL A 1 92 ? 7.922 9.678 -15.455 1.00 49.41 92 VAL A CA 1
ATOM 691 C C . VAL A 1 92 ? 6.666 9.868 -14.606 1.00 49.41 92 VAL A C 1
ATOM 693 O O . VAL A 1 92 ? 5.967 8.914 -14.274 1.00 49.41 92 VAL A O 1
ATOM 696 N N . ARG A 1 93 ? 6.428 11.110 -14.183 1.00 52.56 93 ARG A N 1
ATOM 697 C CA . ARG A 1 93 ? 5.311 11.501 -13.323 1.00 52.56 93 ARG A CA 1
ATOM 698 C C . ARG A 1 93 ? 4.259 12.196 -14.171 1.00 52.56 93 ARG A C 1
ATOM 700 O O . ARG A 1 93 ? 4.462 13.3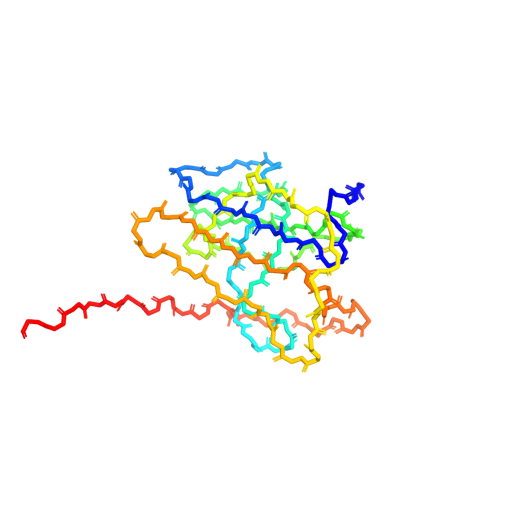30 -14.593 1.00 52.56 93 ARG A O 1
ATOM 707 N N . ALA A 1 94 ? 3.112 11.551 -14.337 1.00 47.88 94 ALA A N 1
ATOM 708 C CA . ALA A 1 94 ? 1.901 12.191 -14.830 1.00 47.88 94 ALA A CA 1
ATOM 709 C C . ALA A 1 94 ? 0.811 12.044 -13.760 1.00 47.88 94 ALA A C 1
ATOM 711 O O . ALA A 1 94 ? 0.258 10.968 -13.544 1.00 47.88 94 ALA A O 1
ATOM 712 N N . GLU A 1 95 ? 0.527 13.133 -13.047 1.00 45.19 95 GLU A N 1
ATOM 713 C CA . GLU A 1 95 ? -0.627 13.216 -12.150 1.00 45.19 95 GLU A CA 1
ATOM 714 C C . GLU A 1 95 ? -1.751 13.938 -12.894 1.00 45.19 95 GLU A C 1
ATOM 716 O O . GLU A 1 95 ? -1.649 15.135 -13.168 1.00 45.19 95 GLU A O 1
ATOM 721 N N . SER A 1 96 ? -2.834 13.229 -13.218 1.00 38.94 96 SER A N 1
ATOM 722 C CA . SER A 1 96 ? -4.042 13.874 -13.734 1.00 38.94 96 SER A CA 1
ATOM 723 C C . SER A 1 96 ? -4.908 14.330 -12.563 1.00 38.94 96 SER A C 1
ATOM 725 O O . SER A 1 96 ? -5.474 13.518 -11.827 1.00 38.94 96 SER A O 1
ATOM 727 N N . ARG A 1 97 ? -5.027 15.650 -12.382 1.00 45.25 97 ARG A N 1
ATOM 728 C CA . ARG A 1 97 ? -5.836 16.253 -11.309 1.00 45.25 97 ARG A CA 1
ATOM 729 C C . ARG A 1 97 ? -7.351 16.129 -11.534 1.00 45.25 97 ARG A C 1
ATOM 731 O O . ARG A 1 97 ? -8.100 16.410 -10.607 1.00 45.25 97 ARG A O 1
ATOM 738 N N . SER A 1 98 ? -7.812 15.700 -12.713 1.00 38.75 98 SER A N 1
ATOM 739 C CA . SER A 1 98 ? -9.243 15.680 -13.061 1.00 38.75 98 SER A CA 1
ATOM 740 C C . SER A 1 98 ? -9.950 14.331 -12.865 1.00 38.75 98 SER A C 1
ATOM 742 O O . SER A 1 98 ? -11.176 14.307 -12.862 1.00 38.75 98 SER A O 1
ATOM 744 N N . ALA A 1 99 ? -9.229 13.220 -12.651 1.00 44.25 99 ALA A N 1
ATOM 745 C CA . ALA A 1 99 ? -9.846 11.883 -12.555 1.00 44.25 99 ALA A CA 1
ATOM 746 C C . ALA A 1 99 ? -9.351 11.003 -11.388 1.00 44.25 99 ALA A C 1
ATOM 748 O O . ALA A 1 99 ? -9.778 9.854 -11.260 1.00 44.25 99 ALA A O 1
ATOM 749 N N . GLY A 1 100 ? -8.460 11.509 -10.525 1.00 55.47 100 GLY A N 1
ATOM 750 C CA . GLY A 1 100 ? -7.905 10.721 -9.416 1.00 55.47 100 GLY A CA 1
ATOM 751 C C . GLY A 1 100 ? -7.057 9.534 -9.887 1.00 55.47 100 GLY A C 1
ATOM 752 O O . GLY A 1 100 ? -7.039 8.499 -9.227 1.00 55.47 100 GLY A O 1
ATOM 753 N N . VAL A 1 101 ? -6.400 9.671 -11.042 1.00 56.12 101 VAL A N 1
ATOM 754 C CA . VAL A 1 101 ? -5.515 8.654 -11.620 1.00 56.12 101 VAL A CA 1
ATOM 755 C C . VAL A 1 101 ? -4.066 9.065 -11.372 1.00 56.12 101 VAL A C 1
ATOM 757 O O . VAL A 1 101 ? -3.645 10.161 -11.751 1.00 56.12 101 VAL A O 1
ATOM 760 N N . THR A 1 102 ? -3.310 8.175 -10.737 1.00 63.69 102 THR A N 1
ATOM 761 C CA . THR A 1 102 ? -1.869 8.301 -10.522 1.00 63.69 102 THR A CA 1
ATOM 762 C C . THR A 1 102 ? -1.163 7.285 -11.406 1.00 63.69 102 THR A C 1
ATOM 764 O O . THR A 1 102 ? -1.405 6.087 -11.281 1.00 63.69 102 THR A O 1
ATOM 767 N N . VAL A 1 103 ? -0.290 7.765 -12.291 1.00 60.97 103 VAL A N 1
ATOM 768 C CA . VAL A 1 103 ? 0.587 6.918 -13.104 1.00 60.97 103 VAL A CA 1
ATOM 769 C C . VAL A 1 103 ? 1.979 6.939 -12.484 1.00 60.97 103 VAL A C 1
ATOM 771 O O . VAL A 1 103 ? 2.524 8.014 -12.220 1.00 60.97 103 VAL A O 1
ATOM 774 N N . PHE A 1 104 ? 2.535 5.760 -12.227 1.00 66.62 104 PHE A N 1
ATOM 775 C CA . PHE A 1 104 ? 3.828 5.599 -11.577 1.00 66.62 104 PHE A CA 1
ATOM 776 C C . PHE A 1 104 ? 4.642 4.507 -12.266 1.00 66.62 104 PHE A C 1
ATOM 778 O O . PHE A 1 104 ? 4.151 3.403 -12.481 1.00 66.62 104 PHE A O 1
A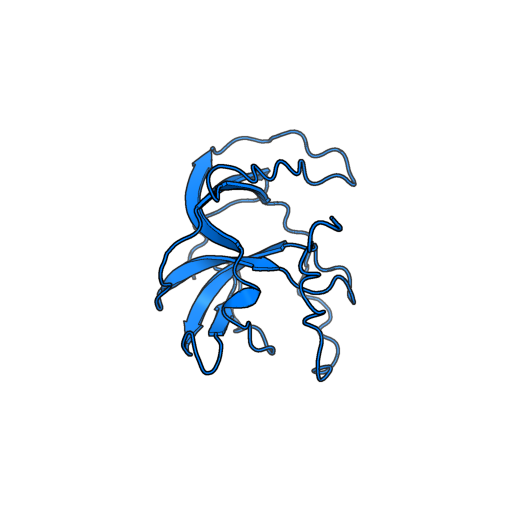TOM 785 N N . LEU A 1 105 ? 5.899 4.810 -12.582 1.00 56.53 105 LEU A N 1
ATOM 786 C CA . LEU A 1 105 ? 6.854 3.813 -13.050 1.00 56.53 105 LEU A CA 1
ATOM 787 C C . LEU A 1 105 ? 7.482 3.111 -11.846 1.00 56.53 105 LEU A C 1
ATOM 789 O O . LEU A 1 105 ? 8.103 3.768 -11.005 1.00 56.53 105 LEU A O 1
ATOM 793 N N . HIS A 1 106 ? 7.338 1.790 -11.764 1.00 61.66 106 HIS A N 1
ATOM 794 C CA . HIS A 1 106 ? 7.891 1.009 -10.669 1.00 61.66 106 HIS A CA 1
ATOM 795 C C . HIS A 1 106 ? 9.408 0.833 -10.824 1.00 61.66 106 HIS A C 1
ATOM 797 O O . HIS A 1 106 ? 9.898 -0.117 -11.432 1.00 61.66 106 HIS A O 1
ATOM 803 N N . ASN A 1 107 ? 10.160 1.761 -10.233 1.00 54.94 107 ASN A N 1
ATOM 804 C CA . ASN A 1 107 ? 11.607 1.654 -10.083 1.00 54.94 107 ASN A CA 1
ATOM 805 C C . ASN A 1 107 ? 11.937 1.291 -8.634 1.00 54.94 107 ASN A C 1
ATOM 807 O O . ASN A 1 107 ? 11.775 2.113 -7.729 1.00 54.94 107 ASN A O 1
ATOM 811 N N . ARG A 1 108 ? 12.409 0.059 -8.408 1.00 56.16 108 ARG A N 1
ATOM 812 C CA . ARG A 1 108 ? 12.911 -0.366 -7.098 1.00 56.16 108 ARG A CA 1
ATOM 813 C C . ARG A 1 108 ? 14.240 0.337 -6.845 1.00 56.16 108 ARG A C 1
ATOM 815 O O . ARG A 1 108 ? 15.273 -0.053 -7.372 1.00 56.16 108 ARG A O 1
ATOM 822 N N . LEU A 1 109 ? 14.197 1.408 -6.067 1.00 45.44 109 LEU A N 1
ATOM 823 C CA . LEU A 1 109 ? 15.378 2.198 -5.704 1.00 45.44 109 LEU A CA 1
ATOM 824 C C . LEU A 1 109 ? 15.660 2.148 -4.194 1.00 45.44 109 LEU A C 1
ATOM 826 O O . LEU A 1 109 ? 16.498 2.888 -3.692 1.00 45.44 109 LE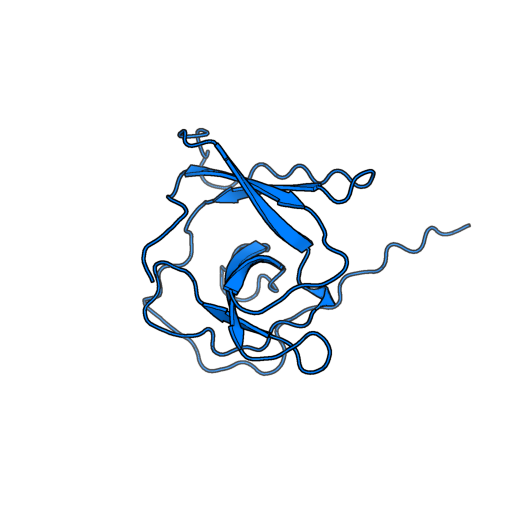U A O 1
ATOM 830 N N . TYR A 1 110 ? 14.998 1.230 -3.484 1.00 45.41 110 TYR A N 1
ATOM 831 C CA . TYR A 1 110 ? 15.260 0.930 -2.082 1.00 45.41 110 TYR A CA 1
ATOM 832 C C . TYR A 1 110 ? 15.818 -0.493 -1.956 1.00 45.41 110 TYR A C 1
ATOM 834 O O . TYR A 1 110 ? 15.096 -1.476 -2.120 1.00 45.41 110 TYR A O 1
ATOM 842 N N . ASP A 1 111 ? 17.125 -0.591 -1.725 1.00 38.88 111 ASP A N 1
ATOM 843 C CA . ASP A 1 111 ? 17.812 -1.812 -1.306 1.00 38.88 111 ASP A CA 1
ATOM 844 C C . ASP A 1 111 ? 17.830 -1.806 0.229 1.00 38.88 111 ASP A C 1
ATOM 846 O O . ASP A 1 111 ? 18.403 -0.907 0.841 1.00 38.88 111 ASP A O 1
ATOM 850 N N . GLY A 1 112 ? 17.162 -2.776 0.859 1.00 39.53 112 GLY A N 1
ATOM 851 C CA . GLY A 1 112 ? 17.003 -2.894 2.315 1.00 39.53 112 GLY A CA 1
ATOM 852 C C . GLY A 1 112 ? 18.299 -3.121 3.111 1.00 39.53 112 GLY A C 1
ATOM 853 O O . GLY A 1 112 ? 18.243 -3.400 4.308 1.00 39.53 112 GLY A O 1
ATOM 854 N N . ARG A 1 113 ? 19.477 -3.004 2.492 1.00 38.81 113 ARG A N 1
ATOM 855 C CA . ARG A 1 113 ? 20.780 -3.044 3.166 1.00 38.81 113 ARG A CA 1
ATOM 856 C C . ARG A 1 113 ? 21.085 -1.712 3.860 1.00 38.81 113 ARG A C 1
ATOM 858 O O . ARG A 1 113 ? 21.873 -0.907 3.378 1.00 38.81 113 ARG A O 1
ATOM 865 N N . GLY A 1 114 ? 20.473 -1.508 5.027 1.00 39.94 114 GLY A N 1
ATOM 866 C CA . GLY A 1 114 ? 20.809 -0.414 5.943 1.00 39.94 114 GLY A CA 1
ATOM 867 C C . GLY A 1 114 ? 19.586 0.323 6.467 1.00 39.94 114 GLY A C 1
ATOM 868 O O . GLY A 1 114 ? 19.337 1.460 6.080 1.00 39.94 114 GLY A O 1
ATOM 869 N N . MET A 1 115 ? 18.820 -0.307 7.360 1.00 45.81 115 MET A N 1
ATOM 870 C CA . MET A 1 115 ? 17.751 0.379 8.088 1.00 45.81 115 MET A CA 1
ATOM 871 C C . MET A 1 115 ? 18.370 1.320 9.127 1.00 45.81 115 MET A C 1
ATOM 873 O O . MET A 1 115 ? 19.070 0.845 10.019 1.00 45.81 115 MET A O 1
ATOM 877 N N . PRO A 1 116 ? 18.109 2.633 9.085 1.00 39.94 116 PRO A N 1
ATOM 878 C CA . PRO A 1 116 ? 18.425 3.502 10.203 1.00 39.94 116 PRO A CA 1
ATOM 879 C C . PRO A 1 116 ? 17.193 3.591 11.104 1.00 39.94 116 PRO A C 1
ATOM 881 O O . PRO A 1 116 ? 16.079 3.723 10.594 1.00 39.94 116 PRO A O 1
ATOM 884 N N . GLU A 1 117 ? 17.438 3.560 12.414 1.00 37.75 117 GLU A N 1
ATOM 885 C CA . GLU A 1 117 ? 16.493 3.661 13.538 1.00 37.75 117 GLU A CA 1
ATOM 886 C C . GLU A 1 117 ? 15.188 4.439 13.243 1.00 37.75 117 GLU A C 1
ATOM 888 O O . GLU A 1 117 ? 15.206 5.440 12.506 1.00 37.75 117 GLU A O 1
ATOM 893 N N . PRO A 1 118 ? 14.049 4.022 13.840 1.00 38.75 118 PRO A N 1
ATOM 894 C CA . PRO A 1 118 ? 12.740 4.624 13.612 1.00 38.75 118 PRO A CA 1
ATOM 895 C C . PRO A 1 118 ? 12.756 6.114 13.974 1.00 38.75 118 PRO A C 1
ATOM 897 O O . PRO A 1 118 ? 12.687 6.508 15.138 1.00 38.75 118 PRO A O 1
ATOM 900 N N . VAL A 1 119 ? 12.821 6.972 12.955 1.00 40.44 119 VAL A N 1
ATOM 901 C CA . VAL A 1 119 ? 12.670 8.417 13.132 1.00 40.44 119 VAL A CA 1
ATOM 902 C C . VAL A 1 119 ? 11.185 8.705 13.316 1.00 40.44 119 VAL A C 1
ATOM 904 O O . VAL A 1 119 ? 10.380 8.511 12.404 1.00 40.44 119 VAL A O 1
ATOM 907 N N . LYS A 1 120 ? 10.820 9.179 14.511 1.00 36.50 120 LYS A N 1
ATOM 908 C CA . LYS A 1 120 ? 9.497 9.748 14.786 1.00 36.50 120 LYS A CA 1
ATOM 909 C C . LYS A 1 120 ? 9.217 10.857 13.760 1.00 36.50 120 LYS A C 1
ATOM 911 O O . LYS A 1 120 ? 9.991 11.800 13.657 1.00 36.50 120 LYS A O 1
ATOM 916 N N . SER A 1 121 ? 8.091 10.748 13.047 1.00 44.53 121 SER A N 1
ATOM 917 C CA . SER A 1 121 ? 7.537 11.755 12.123 1.00 44.53 121 SER A CA 1
ATOM 918 C C . SER A 1 121 ? 8.313 11.985 10.808 1.00 44.53 121 SER A C 1
ATOM 920 O O . SER A 1 121 ? 9.052 12.957 10.669 1.00 44.53 121 SER A O 1
ATOM 922 N N . GLN A 1 122 ? 8.062 11.154 9.786 1.00 45.78 122 GLN A N 1
ATOM 923 C CA . GLN A 1 122 ? 8.537 11.378 8.403 1.00 45.78 122 GLN A CA 1
ATOM 924 C C . GLN A 1 122 ? 7.416 11.353 7.347 1.00 45.78 122 GLN A C 1
ATOM 926 O O . GLN A 1 122 ? 7.631 10.993 6.194 1.00 45.78 122 GLN A O 1
ATOM 931 N N . ILE A 1 123 ? 6.202 11.768 7.705 1.00 48.62 123 ILE A N 1
ATOM 932 C CA . ILE A 1 123 ? 5.154 12.055 6.717 1.00 48.62 123 ILE A CA 1
ATOM 933 C C . ILE A 1 123 ? 4.934 13.558 6.758 1.00 48.62 123 ILE A C 1
ATOM 935 O O . ILE A 1 123 ? 4.264 14.085 7.641 1.00 48.62 123 ILE A O 1
ATOM 939 N N . GLY A 1 124 ? 5.599 14.266 5.845 1.00 41.03 124 GLY A N 1
ATOM 940 C CA . GLY A 1 124 ? 5.429 15.709 5.711 1.00 41.03 124 GLY A CA 1
ATOM 941 C C . GLY A 1 124 ? 3.986 16.053 5.319 1.00 41.03 124 GLY A C 1
ATOM 942 O O . GLY A 1 124 ? 3.336 15.256 4.635 1.00 41.03 124 GLY A O 1
ATOM 943 N N . PRO A 1 125 ? 3.468 17.229 5.716 1.00 34.19 125 PRO A N 1
ATOM 944 C CA . PRO A 1 125 ? 2.110 17.628 5.379 1.00 34.19 125 PRO A CA 1
ATOM 945 C C . PRO A 1 125 ? 1.940 17.682 3.857 1.00 34.19 125 PRO A C 1
ATOM 947 O O . PRO A 1 125 ? 2.737 18.297 3.140 1.00 34.19 125 PRO A O 1
ATOM 950 N N . VAL A 1 126 ? 0.874 17.053 3.354 1.00 44.69 126 VAL A N 1
ATOM 951 C CA . VAL A 1 126 ? 0.401 17.273 1.985 1.00 44.69 126 VAL A CA 1
ATOM 952 C C . VAL A 1 126 ? -0.013 18.740 1.914 1.00 44.69 126 VAL A C 1
ATOM 954 O O . VAL A 1 126 ? -1.006 19.133 2.523 1.00 44.69 126 VAL A O 1
ATOM 957 N N . ARG A 1 127 ? 0.768 19.579 1.223 1.00 35.56 127 ARG A N 1
ATOM 958 C CA . ARG A 1 127 ? 0.394 20.980 0.997 1.00 35.56 127 ARG A CA 1
ATOM 959 C C . ARG A 1 127 ? -0.944 21.006 0.257 1.00 35.56 127 ARG A C 1
ATOM 961 O O . ARG A 1 127 ? -1.004 20.689 -0.929 1.00 35.56 127 ARG A O 1
ATOM 968 N N . SER A 1 128 ? -2.001 21.377 0.977 1.00 38.09 128 SER A N 1
ATOM 969 C CA . SER A 1 128 ? -3.278 21.777 0.397 1.00 38.09 128 SER A CA 1
ATOM 970 C C . SER A 1 128 ? -3.009 22.961 -0.527 1.00 38.09 128 SER A C 1
ATOM 972 O O . SER A 1 128 ? -2.596 24.028 -0.075 1.00 38.09 128 SER A O 1
ATOM 974 N N . ALA A 1 129 ? -3.170 22.763 -1.834 1.00 37.06 129 ALA A N 1
ATOM 975 C CA . ALA A 1 129 ? -3.208 23.868 -2.776 1.00 37.06 129 ALA A CA 1
ATOM 976 C C . ALA A 1 129 ? -4.569 24.556 -2.617 1.00 37.06 129 ALA A C 1
ATOM 978 O O . ALA A 1 129 ? -5.530 24.213 -3.301 1.00 37.06 129 ALA A O 1
ATOM 979 N N . VAL A 1 130 ? -4.652 25.490 -1.671 1.00 34.25 130 VAL A N 1
ATOM 980 C CA . VAL A 1 130 ? -5.747 26.460 -1.608 1.00 34.25 130 VAL A CA 1
ATOM 981 C C . VAL A 1 130 ? -5.533 27.439 -2.769 1.00 34.25 130 VAL A C 1
ATOM 983 O O . VAL A 1 130 ? -4.463 28.047 -2.837 1.00 34.25 130 VAL A O 1
ATOM 986 N N . PRO A 1 131 ? -6.478 27.589 -3.712 1.00 39.56 131 PRO A N 1
ATOM 987 C CA . PRO A 1 131 ? -6.381 28.642 -4.709 1.00 39.56 131 PRO A CA 1
ATOM 988 C C . PRO A 1 131 ? -6.646 29.980 -4.011 1.00 39.56 131 PRO A C 1
ATOM 990 O O . PRO A 1 131 ? -7.712 30.180 -3.427 1.00 39.56 131 PRO A O 1
ATOM 993 N N . HIS A 1 132 ? -5.664 30.881 -4.044 1.00 40.31 132 HIS A N 1
ATOM 994 C CA . HIS A 1 132 ? -5.887 32.277 -3.687 1.00 40.31 132 HIS A CA 1
ATOM 995 C C . HIS A 1 132 ? -6.894 32.874 -4.681 1.00 40.31 132 HIS A C 1
ATOM 997 O O . HIS A 1 132 ? -6.704 32.764 -5.894 1.00 40.31 132 HIS A O 1
ATOM 1003 N N . ARG A 1 133 ? -7.986 33.420 -4.140 1.00 44.47 133 ARG A N 1
ATOM 1004 C CA . ARG A 1 133 ? -8.868 34.362 -4.836 1.00 44.47 133 ARG A CA 1
ATOM 1005 C C . ARG A 1 133 ? -8.200 35.724 -4.927 1.00 44.47 133 ARG A C 1
ATOM 1007 O O . ARG A 1 133 ? -7.456 36.052 -3.975 1.00 44.47 133 ARG A O 1
#

Secondary structure (DSSP, 8-state):
---S--TT-EEEEE--S---TT-EEEEE--STTS--SEEEEEEEEEETTTEEEEE-TT-SS--SS-B-GGGEEEEEEEEE-S-----TT----EEETTTTEEEEE-------S------S---------PPP-

Radius of gyration: 14.81 Å; chains: 1; bounding box: 34×48×35 Å

Sequence (133 aa):
MEPLLHQGDLVIARRARSYALGDLVVTRVAASKGVHSHVIHRLVSGDAESGWKTQGDSDSWIDPWVVPQTAITGRYWIAVSGSVPSSPGSPVRAESRSAGVTVFLHNRLYDGRGMPEPVKSQIGPVRSAVPHR

pLDDT: mean 70.89, std 22.57, range [34.19, 97.88]